Protein AF-A0A7S4J595-F1 (afdb_monomer)

Secondary structure (DSSP, 8-state):
-------------------------------TTS---TT--SEEEEE-TTTHHHHHTS-HHHHTT--SS--S-EEEEESS---TTPPP-B---HHHHHHHHHHHHH--GGGS----

Mean predicted aligned error: 16.61 Å

pLDDT: mean 72.04, std 19.79, range [37.66, 96.31]

Organism: NCBI:txid265563

InterPro domains:
  IPR046341 SET domain superfamily [G3DSA:2.170.270.10] (25-97)
  IPR046341 SET domain superfamily [SSF82199] (71-99)

Structure (mmCIF, N/CA/C/O backbone):
data_AF-A0A7S4J595-F1
#
_entry.id   AF-A0A7S4J595-F1
#
loop_
_atom_site.group_PDB
_atom_site.id
_atom_site.type_symbol
_atom_site.label_atom_id
_atom_site.label_alt_id
_atom_site.label_comp_id
_atom_site.label_asym_id
_atom_site.label_entity_id
_atom_site.label_seq_id
_atom_site.pdbx_PDB_ins_code
_atom_site.Cartn_x
_atom_site.Cartn_y
_atom_site.Cartn_z
_atom_site.occupancy
_atom_site.B_iso_or_equiv
_atom_site.auth_seq_id
_atom_site.auth_comp_id
_atom_site.auth_asym_id
_atom_site.auth_atom_id
_atom_site.pdbx_PDB_model_num
ATOM 1 N N . GLU A 1 1 ? 3.510 -17.343 -56.336 1.00 44.41 1 GLU A N 1
ATOM 2 C CA . GLU A 1 1 ? 2.084 -17.685 -56.516 1.00 44.41 1 GLU A CA 1
ATOM 3 C C . GLU A 1 1 ? 1.743 -18.874 -55.621 1.00 44.41 1 GLU A C 1
ATOM 5 O O . GLU A 1 1 ? 2.589 -19.755 -55.514 1.00 44.41 1 GLU A O 1
ATOM 10 N N . ARG A 1 2 ? 0.531 -18.861 -55.033 1.00 41.22 2 ARG A N 1
ATOM 11 C CA . ARG A 1 2 ? -0.135 -19.837 -54.128 1.00 41.22 2 ARG A CA 1
ATOM 12 C C . ARG A 1 2 ? 0.242 -19.740 -52.638 1.00 41.22 2 ARG A C 1
ATOM 14 O O . ARG A 1 2 ? 1.331 -20.155 -52.276 1.00 41.22 2 ARG A O 1
ATOM 21 N N . THR A 1 3 ? -0.477 -19.035 -51.752 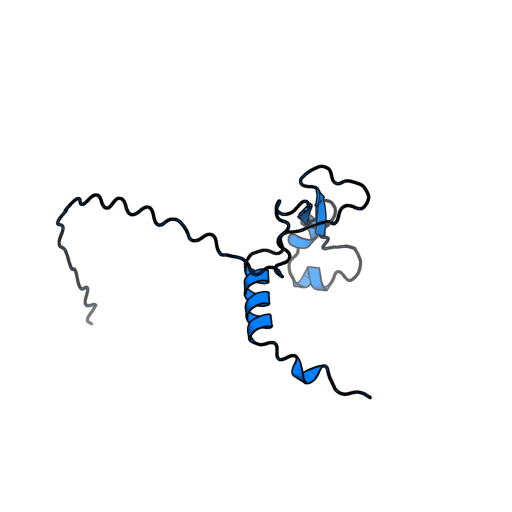1.00 40.03 3 THR A N 1
ATOM 22 C CA . THR A 1 3 ? -1.894 -19.061 -51.276 1.00 40.03 3 THR A CA 1
ATOM 23 C C . THR A 1 3 ? -2.299 -20.319 -50.496 1.00 40.03 3 THR A C 1
ATOM 25 O O . THR A 1 3 ? -2.519 -21.368 -51.090 1.00 40.03 3 THR A O 1
ATOM 28 N N . GLU A 1 4 ? -2.366 -20.132 -49.171 1.00 45.25 4 GLU A N 1
ATOM 29 C CA . GLU A 1 4 ? -3.385 -20.530 -48.177 1.00 45.25 4 GLU A CA 1
ATOM 30 C C . GLU A 1 4 ? -4.124 -21.872 -48.317 1.00 45.25 4 GLU A C 1
ATOM 32 O O . GLU A 1 4 ? -4.722 -22.197 -49.338 1.00 45.25 4 GLU A O 1
ATOM 37 N N . THR A 1 5 ? -4.183 -22.613 -47.207 1.00 44.38 5 THR A N 1
ATOM 38 C CA . THR A 1 5 ? -5.189 -23.654 -46.970 1.00 44.38 5 THR A CA 1
ATOM 39 C C . THR A 1 5 ? -5.944 -23.292 -45.700 1.00 44.38 5 THR A C 1
ATOM 41 O O . THR A 1 5 ? -5.405 -23.356 -44.599 1.00 44.38 5 THR A O 1
ATOM 44 N N . ILE A 1 6 ? -7.185 -22.861 -45.899 1.00 41.03 6 ILE A N 1
ATOM 45 C CA . ILE A 1 6 ? -8.198 -22.629 -44.875 1.00 41.03 6 ILE A CA 1
ATOM 46 C C . ILE A 1 6 ? -8.925 -23.963 -44.698 1.00 41.03 6 ILE A C 1
ATOM 48 O O . ILE A 1 6 ? -9.405 -24.530 -45.679 1.00 41.03 6 ILE A O 1
ATOM 52 N N . VAL A 1 7 ? -8.998 -24.471 -43.469 1.00 41.69 7 VAL A N 1
ATOM 53 C CA . VAL A 1 7 ? -9.874 -25.596 -43.126 1.00 41.69 7 VAL A CA 1
ATOM 54 C C . VAL A 1 7 ? -11.106 -25.015 -42.451 1.00 41.69 7 VAL A C 1
ATOM 56 O O . VAL A 1 7 ? -11.043 -24.523 -41.328 1.00 41.69 7 VAL A O 1
ATOM 59 N N . SER A 1 8 ? -12.217 -25.044 -43.178 1.00 37.66 8 SER A N 1
ATOM 60 C CA . SER A 1 8 ? -13.558 -24.830 -42.648 1.00 37.66 8 SER A CA 1
ATOM 61 C C . SER A 1 8 ? -14.076 -26.157 -42.101 1.00 37.66 8 SER A C 1
ATOM 63 O O . SER A 1 8 ? -14.099 -27.149 -42.827 1.00 37.66 8 SER A O 1
ATOM 65 N N . LEU A 1 9 ? -14.514 -26.170 -40.845 1.00 43.84 9 LEU A N 1
ATOM 66 C CA . LEU A 1 9 ? -15.351 -27.230 -40.293 1.00 43.84 9 LEU A CA 1
ATOM 67 C C . LEU A 1 9 ? -16.592 -26.571 -39.699 1.00 43.84 9 LEU A C 1
ATOM 69 O O . LEU A 1 9 ? -16.522 -25.878 -38.690 1.00 43.84 9 LEU A O 1
ATOM 73 N N . SER A 1 10 ? -17.703 -26.755 -40.404 1.00 43.62 10 SER A N 1
ATOM 74 C CA . SER A 1 10 ? -19.068 -26.547 -39.937 1.00 43.62 10 SER A CA 1
ATOM 75 C C . SER A 1 10 ? -19.616 -27.872 -39.413 1.00 43.62 10 SER A C 1
ATOM 77 O O . SER A 1 10 ? -19.483 -28.883 -40.107 1.00 43.62 10 SER A O 1
ATOM 79 N N . SER A 1 11 ? -20.282 -27.858 -38.265 1.00 42.75 11 SER A N 1
ATOM 80 C CA . SER A 1 11 ? -21.578 -28.522 -38.055 1.00 42.75 11 SER A CA 1
ATOM 81 C C . SER A 1 11 ? -22.125 -28.075 -36.708 1.00 42.75 11 SER A C 1
ATOM 83 O O . SER A 1 11 ? -21.530 -28.352 -35.669 1.00 42.75 11 SER A O 1
ATOM 85 N N . ASP A 1 12 ? -23.214 -27.323 -36.792 1.00 47.78 12 ASP A N 1
ATOM 86 C CA . ASP A 1 12 ? -24.299 -27.258 -35.824 1.00 47.78 12 ASP A CA 1
ATOM 87 C C . ASP A 1 12 ? -24.749 -28.669 -35.408 1.00 47.78 12 ASP A C 1
ATOM 89 O O . ASP A 1 12 ? -24.823 -29.544 -36.268 1.00 47.78 12 ASP A O 1
ATOM 93 N N . ASP A 1 13 ? -25.044 -28.866 -34.123 1.00 51.66 13 ASP A N 1
ATOM 94 C CA . ASP A 1 13 ? -26.265 -29.531 -33.644 1.00 51.66 13 ASP A CA 1
ATOM 95 C C . ASP A 1 13 ? -26.349 -29.367 -32.112 1.00 51.66 13 ASP A C 1
ATOM 97 O O . ASP A 1 13 ? -25.401 -29.663 -31.378 1.00 51.66 13 ASP A O 1
ATOM 101 N N . ASP A 1 14 ? -27.477 -28.799 -31.685 1.00 49.28 14 ASP A N 1
ATOM 102 C CA . ASP A 1 14 ? -27.958 -28.624 -30.316 1.00 49.28 14 ASP A CA 1
ATOM 103 C C . ASP A 1 14 ? -28.208 -29.975 -29.623 1.00 49.28 14 ASP A C 1
ATOM 105 O O . ASP A 1 14 ? -28.746 -30.882 -30.249 1.00 49.28 14 ASP A O 1
ATOM 109 N N . ASP A 1 15 ? -27.917 -30.068 -28.323 1.00 52.41 15 ASP A N 1
ATOM 110 C CA . ASP A 1 15 ? -28.711 -30.868 -27.380 1.00 52.41 15 ASP A CA 1
ATOM 111 C C . ASP A 1 15 ? -28.501 -30.327 -25.952 1.00 52.41 15 ASP A C 1
ATOM 113 O O . ASP A 1 15 ? -27.384 -30.283 -25.426 1.00 52.41 15 ASP A O 1
ATOM 117 N N . ASP A 1 16 ? -29.610 -29.862 -25.375 1.00 50.19 16 ASP A N 1
ATOM 118 C CA . ASP A 1 16 ? -29.799 -29.529 -23.967 1.00 50.19 16 ASP A CA 1
ATOM 119 C C . ASP A 1 16 ? -29.647 -30.795 -23.107 1.00 50.19 16 ASP A C 1
ATOM 121 O O . ASP A 1 16 ? -30.410 -31.744 -23.274 1.00 50.19 16 ASP A O 1
ATOM 125 N N . ASP A 1 17 ? -28.737 -30.776 -22.135 1.00 54.84 17 ASP A N 1
ATOM 126 C CA . ASP A 1 17 ? -28.818 -31.633 -20.951 1.00 54.84 17 ASP A CA 1
ATOM 127 C C . ASP A 1 17 ? -28.451 -30.793 -19.719 1.00 54.84 17 ASP A C 1
ATOM 129 O O . ASP A 1 17 ? -27.299 -30.398 -19.509 1.00 54.84 17 ASP A O 1
ATOM 133 N N . ASP A 1 18 ? -29.483 -30.495 -18.927 1.00 52.25 18 ASP A N 1
ATOM 134 C CA . ASP A 1 18 ? -29.401 -30.063 -17.537 1.00 52.25 18 ASP A CA 1
ATOM 135 C C . ASP A 1 18 ? -28.585 -31.097 -16.732 1.00 52.25 18 ASP A C 1
ATOM 137 O O . ASP A 1 18 ? -29.088 -32.173 -16.400 1.00 52.25 18 ASP A O 1
ATOM 141 N N . ASP A 1 19 ? -27.334 -30.776 -16.394 1.00 52.06 19 ASP A N 1
ATOM 142 C CA . ASP A 1 19 ? -26.596 -31.460 -15.327 1.00 52.06 19 ASP A CA 1
ATOM 143 C C . ASP A 1 19 ? -26.306 -30.462 -14.204 1.00 52.06 19 ASP A C 1
ATOM 145 O O . ASP A 1 19 ? -25.383 -29.643 -14.251 1.00 52.06 19 ASP A O 1
ATOM 149 N N . ASP A 1 20 ? -27.168 -30.539 -13.192 1.00 49.81 20 ASP A N 1
ATOM 150 C CA . ASP A 1 20 ? -27.114 -29.849 -11.909 1.00 49.81 20 ASP A CA 1
ATOM 151 C C . ASP A 1 20 ? -25.941 -30.367 -11.054 1.00 49.81 20 ASP A C 1
ATOM 153 O O . ASP A 1 20 ? -26.110 -30.887 -9.949 1.00 49.81 20 ASP A O 1
ATOM 157 N N . GLY A 1 21 ? -24.720 -30.230 -11.559 1.00 40.06 21 GLY A N 1
ATOM 158 C CA . GLY A 1 21 ? -23.490 -30.447 -10.816 1.00 40.06 21 GLY A CA 1
ATOM 159 C C . GLY A 1 21 ? -23.073 -29.157 -10.128 1.00 40.06 21 GLY A C 1
ATOM 160 O O . GLY A 1 21 ? -22.159 -28.473 -10.586 1.00 40.06 21 GLY A O 1
ATOM 161 N N . ALA A 1 22 ? -23.739 -28.800 -9.028 1.00 45.47 22 ALA A N 1
ATOM 162 C CA . ALA A 1 22 ? -23.159 -27.873 -8.067 1.00 45.47 22 ALA A CA 1
ATOM 163 C C . ALA A 1 22 ? -21.870 -28.517 -7.536 1.00 45.47 22 ALA A C 1
ATOM 165 O O . ALA A 1 22 ? -21.892 -29.265 -6.561 1.00 45.47 22 ALA A O 1
ATOM 166 N N . GLU A 1 23 ? -20.756 -28.264 -8.224 1.00 45.78 23 GLU A N 1
ATOM 167 C CA . GLU A 1 23 ? -19.415 -28.418 -7.685 1.00 45.78 23 GLU A CA 1
ATOM 168 C C . GLU A 1 23 ? -19.401 -27.543 -6.429 1.00 45.78 23 GLU A C 1
ATOM 170 O O . GLU A 1 23 ? -19.242 -26.320 -6.504 1.00 45.78 23 GLU A O 1
ATOM 175 N N . GLU A 1 24 ? -19.692 -28.158 -5.277 1.00 49.50 24 GLU A N 1
ATOM 176 C CA . GLU A 1 24 ? -19.361 -27.620 -3.969 1.00 49.50 24 GLU A CA 1
ATOM 177 C C . GLU A 1 24 ? -17.887 -27.266 -4.061 1.00 49.50 24 GLU A C 1
ATOM 179 O O . GLU A 1 24 ? -17.016 -28.135 -4.016 1.00 49.50 24 GLU A O 1
ATOM 184 N N . GLY A 1 25 ? -17.629 -25.982 -4.318 1.00 39.94 25 GLY A N 1
ATOM 185 C CA . GLY A 1 25 ? -16.293 -25.447 -4.386 1.00 39.94 25 GLY A CA 1
ATOM 186 C C . GLY A 1 25 ? -15.623 -25.860 -3.097 1.00 39.94 25 GLY A C 1
ATOM 187 O O . GLY A 1 25 ? -16.019 -25.405 -2.027 1.00 39.94 25 GLY A O 1
ATOM 188 N N . ILE A 1 26 ? -14.662 -26.773 -3.216 1.00 44.34 26 ILE A N 1
ATOM 189 C CA . ILE A 1 26 ? -13.733 -27.107 -2.154 1.00 44.34 26 ILE A CA 1
ATOM 190 C C . ILE A 1 26 ? -13.126 -25.765 -1.779 1.00 44.34 26 ILE A C 1
ATOM 192 O O . ILE A 1 26 ? -12.294 -25.229 -2.516 1.00 44.34 26 ILE A O 1
ATOM 196 N N . GLU A 1 27 ? -13.628 -25.167 -0.69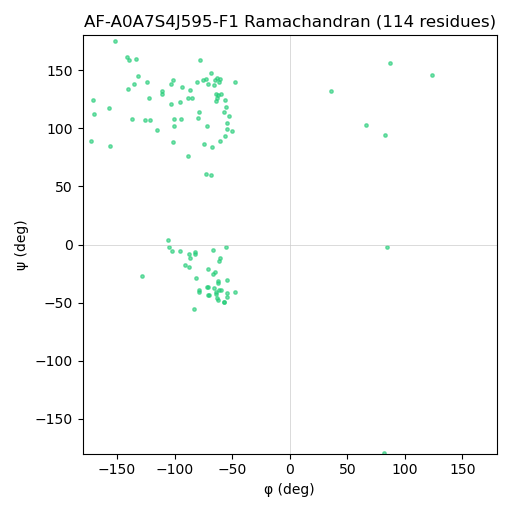6 1.00 52.88 27 GLU A N 1
ATOM 197 C CA . GLU A 1 27 ? -12.997 -23.999 -0.117 1.00 52.88 27 GLU A CA 1
ATOM 198 C C . GLU A 1 27 ? -11.563 -24.443 0.145 1.00 52.88 27 GLU A C 1
ATOM 200 O O . GLU A 1 27 ? -11.373 -25.456 0.824 1.00 52.88 27 GLU A O 1
ATOM 205 N N . PRO A 1 28 ? -10.556 -23.805 -0.476 1.00 48.59 28 PRO A N 1
ATOM 206 C CA . PRO A 1 28 ? -9.191 -24.247 -0.291 1.00 48.59 28 PRO A CA 1
ATOM 207 C C . PRO A 1 28 ? -8.919 -24.209 1.206 1.00 48.59 28 PRO A C 1
ATOM 209 O O . PRO A 1 28 ? -8.970 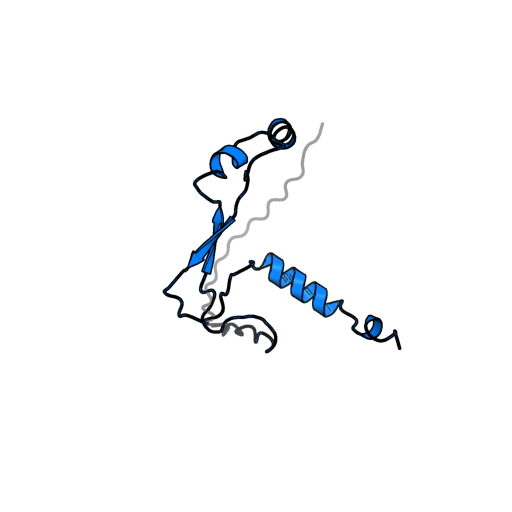-23.148 1.829 1.00 48.59 28 PRO A O 1
ATOM 212 N N . GLU A 1 29 ? -8.702 -25.388 1.787 1.00 54.66 29 GLU A N 1
ATOM 213 C CA . GLU A 1 29 ? -8.327 -25.543 3.181 1.00 54.66 29 GLU A CA 1
ATOM 214 C C . GLU A 1 29 ? -6.926 -24.954 3.311 1.00 54.66 29 GLU A C 1
ATOM 216 O O . GLU A 1 29 ? -5.910 -25.632 3.146 1.00 54.66 29 GLU A O 1
ATOM 221 N N . TYR A 1 30 ? -6.866 -23.637 3.490 1.00 51.84 30 TYR A N 1
ATOM 222 C CA . TYR A 1 30 ? -5.607 -22.941 3.634 1.00 51.84 30 TYR A CA 1
ATOM 223 C C . TYR A 1 30 ? -4.894 -23.522 4.864 1.00 51.84 30 TYR A C 1
ATOM 225 O O . TYR A 1 30 ? -5.501 -23.648 5.934 1.00 51.84 30 TYR A O 1
ATOM 233 N N . PRO A 1 31 ? -3.618 -23.923 4.741 1.00 48.75 31 PRO A N 1
ATOM 234 C CA . PRO A 1 31 ? -2.888 -24.498 5.860 1.00 48.75 31 PRO A CA 1
ATOM 235 C C . PRO A 1 31 ? -2.813 -23.481 7.003 1.00 48.75 31 PRO A C 1
ATOM 237 O O . PRO A 1 31 ? -2.596 -22.299 6.767 1.00 48.75 31 PRO A O 1
ATOM 240 N N . ALA A 1 32 ? -2.911 -23.943 8.254 1.00 45.09 32 ALA A N 1
ATOM 241 C CA . ALA A 1 32 ? -3.017 -23.123 9.475 1.00 45.09 32 ALA A CA 1
ATOM 242 C C . ALA A 1 32 ? -1.899 -22.073 9.718 1.00 45.09 32 ALA A C 1
ATOM 244 O O . ALA A 1 32 ? -1.942 -21.351 10.710 1.00 45.09 32 ALA A O 1
ATOM 245 N N . TRP A 1 33 ? -0.890 -22.004 8.845 1.00 46.72 33 TRP A N 1
ATOM 246 C CA . TRP A 1 33 ? 0.220 -21.049 8.873 1.00 46.72 33 TRP A CA 1
ATOM 247 C C . TRP A 1 33 ? 0.129 -19.937 7.825 1.00 46.72 33 TRP A C 1
ATOM 249 O O . TRP A 1 33 ? 0.998 -19.065 7.794 1.00 46.72 33 TRP A O 1
ATOM 259 N N . THR A 1 34 ? -0.888 -19.935 6.962 1.00 50.12 34 THR A N 1
ATOM 260 C CA . THR A 1 34 ? -1.143 -18.769 6.119 1.00 50.12 34 THR A CA 1
ATOM 261 C C . THR A 1 34 ? -1.480 -17.573 7.002 1.00 50.12 34 THR A C 1
ATOM 263 O O . THR A 1 34 ? -2.387 -17.693 7.830 1.00 50.12 34 THR A O 1
ATOM 266 N N . PRO A 1 35 ? -0.826 -16.411 6.826 1.00 52.53 35 PRO A N 1
ATOM 267 C CA . PRO A 1 35 ? -1.247 -15.162 7.444 1.00 52.53 35 PRO A CA 1
ATOM 268 C C . PRO A 1 35 ? -2.522 -14.658 6.748 1.00 52.53 35 PRO A C 1
ATOM 270 O O . PRO A 1 35 ? -2.554 -13.591 6.144 1.00 52.53 35 PRO A O 1
ATOM 273 N N . HIS A 1 36 ? -3.583 -15.457 6.794 1.00 56.12 36 HIS A N 1
ATOM 274 C CA . HIS A 1 36 ? -4.923 -15.048 6.432 1.00 56.12 36 HIS A CA 1
ATOM 275 C C . HIS A 1 36 ? -5.605 -14.624 7.722 1.00 56.12 36 HIS A C 1
ATOM 277 O O . HIS A 1 36 ? -5.924 -15.440 8.586 1.00 56.12 36 HIS A O 1
ATOM 283 N N . CYS A 1 37 ? -5.795 -13.314 7.866 1.00 54.69 37 CYS A N 1
ATOM 284 C CA . CYS A 1 37 ? -6.724 -12.797 8.852 1.00 54.69 37 CYS A CA 1
ATOM 285 C C . CYS A 1 37 ? -8.094 -13.435 8.552 1.00 54.69 37 CYS A C 1
ATOM 287 O O . CYS A 1 37 ? -8.573 -13.291 7.423 1.00 54.69 37 CYS A O 1
ATOM 289 N N . PRO A 1 38 ? -8.744 -14.125 9.506 1.00 57.00 38 PRO A N 1
ATOM 290 C CA . PRO A 1 38 ? -10.015 -14.812 9.254 1.00 57.00 38 PRO A CA 1
ATOM 291 C C . PRO A 1 38 ? -11.145 -13.858 8.828 1.00 57.00 38 PRO A C 1
ATOM 293 O O . PRO A 1 38 ? -12.167 -14.304 8.319 1.00 57.00 38 PRO A O 1
ATOM 296 N N . ALA A 1 39 ? -10.957 -12.546 9.011 1.00 67.69 39 ALA A N 1
ATOM 297 C CA . ALA A 1 39 ? -11.889 -11.492 8.618 1.00 67.69 39 ALA A CA 1
ATOM 298 C C . ALA A 1 39 ? -11.450 -10.688 7.371 1.00 67.69 39 ALA A C 1
ATOM 300 O O . ALA A 1 39 ? -12.131 -9.731 7.001 1.00 67.69 39 ALA A O 1
ATOM 301 N N . GLY A 1 40 ? -10.334 -11.048 6.725 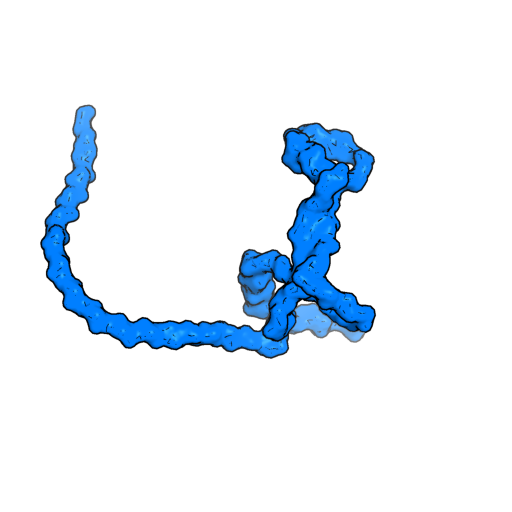1.00 78.12 40 GLY A N 1
ATOM 302 C CA . GLY A 1 40 ? -9.754 -10.291 5.609 1.00 78.12 40 GLY A CA 1
ATOM 303 C C . GLY A 1 40 ? -8.889 -9.091 6.040 1.00 78.12 40 GLY A C 1
ATOM 304 O O . GLY A 1 40 ? -8.678 -8.868 7.235 1.00 78.12 40 GLY A O 1
ATOM 305 N N . PRO A 1 41 ? -8.333 -8.327 5.080 1.00 91.06 41 PRO A N 1
ATOM 306 C CA . PRO A 1 41 ? -7.473 -7.183 5.378 1.00 91.06 41 PRO A CA 1
ATOM 307 C C . PRO A 1 41 ? -8.249 -6.075 6.105 1.00 91.06 41 PRO A C 1
ATOM 309 O O . PRO A 1 41 ? -9.396 -5.782 5.766 1.00 91.06 41 PRO A O 1
ATOM 312 N N . ASN A 1 42 ? -7.614 -5.414 7.076 1.00 93.31 42 ASN A N 1
ATOM 313 C CA . ASN A 1 42 ? -8.171 -4.229 7.746 1.00 93.31 42 ASN A CA 1
ATOM 314 C C . ASN A 1 42 ? -7.549 -2.916 7.236 1.00 93.31 42 ASN A C 1
ATOM 316 O O . ASN A 1 42 ? -8.050 -1.836 7.557 1.00 93.31 42 ASN A O 1
ATOM 320 N N . ALA A 1 43 ? -6.531 -2.997 6.375 1.00 94.62 43 ALA A N 1
ATOM 321 C CA . ALA A 1 43 ? -5.942 -1.866 5.676 1.00 94.62 43 ALA A CA 1
ATOM 322 C C . ALA A 1 43 ? -5.604 -2.201 4.215 1.00 94.62 43 ALA A C 1
ATOM 324 O O . ALA A 1 43 ? -5.423 -3.356 3.832 1.00 94.62 43 ALA A O 1
ATOM 325 N N . ALA A 1 44 ? -5.488 -1.163 3.392 1.00 93.62 44 ALA A N 1
ATOM 326 C CA . ALA A 1 44 ? -5.081 -1.265 1.996 1.00 93.62 44 ALA A CA 1
ATOM 327 C C . ALA A 1 44 ? -4.022 -0.214 1.648 1.00 93.62 44 ALA A C 1
ATOM 329 O O . ALA A 1 44 ? -3.874 0.800 2.334 1.00 93.62 44 ALA A O 1
ATOM 330 N N . LEU A 1 45 ? -3.282 -0.463 0.564 1.00 92.50 45 LEU A N 1
ATOM 331 C CA . LEU A 1 45 ? -2.261 0.445 0.048 1.00 92.50 45 LEU A CA 1
ATOM 332 C C . LEU A 1 45 ? -2.783 1.231 -1.152 1.00 92.50 45 LEU A C 1
ATOM 334 O O . LEU A 1 45 ? -3.463 0.698 -2.026 1.00 92.50 45 LEU A O 1
ATOM 338 N N . ARG A 1 46 ? -2.396 2.501 -1.232 1.00 91.44 46 ARG A N 1
ATOM 339 C CA . ARG A 1 46 ? -2.602 3.344 -2.414 1.00 91.44 46 ARG A CA 1
ATOM 340 C C . ARG A 1 46 ? -1.401 4.243 -2.653 1.00 91.44 46 ARG A C 1
ATOM 342 O O . ARG A 1 46 ? -0.623 4.518 -1.744 1.00 91.44 46 ARG A O 1
ATOM 349 N N . TRP A 1 47 ? -1.281 4.766 -3.865 1.00 90.75 47 TRP A N 1
ATOM 350 C CA . TRP A 1 47 ? -0.342 5.849 -4.137 1.00 90.75 47 TRP A CA 1
ATOM 351 C C . TRP A 1 47 ? -0.748 7.123 -3.395 1.00 90.75 47 TRP A C 1
ATOM 353 O O . TRP A 1 47 ? -1.921 7.498 -3.398 1.00 90.75 47 TRP A O 1
ATOM 363 N N . SER A 1 48 ? 0.227 7.812 -2.802 1.00 88.00 48 SER A N 1
ATOM 364 C CA . SER A 1 48 ? -0.017 9.109 -2.168 1.00 88.00 48 SER A CA 1
ATOM 365 C C . SER A 1 48 ? -0.449 10.145 -3.202 1.00 88.00 48 SER A C 1
ATOM 367 O O . SER A 1 48 ? 0.249 10.346 -4.201 1.00 88.00 48 SER A O 1
ATOM 369 N N . SER A 1 49 ? -1.554 10.847 -2.946 1.00 78.62 49 SER A N 1
ATOM 370 C CA . SER A 1 49 ? -2.086 11.871 -3.854 1.00 78.62 49 SER A CA 1
ATOM 371 C C . SER A 1 49 ? -1.240 13.144 -3.906 1.00 78.62 49 SER A C 1
ATOM 373 O O . SER A 1 49 ? -1.345 13.907 -4.862 1.00 78.62 49 SER A O 1
ATOM 375 N N . THR A 1 50 ? -0.426 13.393 -2.879 1.00 76.44 50 THR A N 1
ATOM 376 C CA . THR A 1 50 ? 0.248 14.685 -2.685 1.00 76.44 50 THR A CA 1
ATOM 377 C C . THR A 1 50 ? 1.477 14.841 -3.572 1.00 76.44 50 THR A C 1
ATOM 379 O O . THR A 1 50 ? 1.702 15.919 -4.114 1.00 76.44 50 THR A O 1
ATOM 382 N N . THR A 1 51 ? 2.251 13.768 -3.758 1.00 72.94 51 THR A N 1
ATOM 383 C CA . THR A 1 51 ? 3.528 13.847 -4.490 1.00 72.94 51 THR A CA 1
ATOM 384 C C . THR A 1 51 ? 3.645 12.804 -5.598 1.00 72.94 51 THR A C 1
ATOM 386 O O . THR A 1 51 ? 4.288 13.062 -6.610 1.00 72.94 51 THR A O 1
ATOM 389 N N . THR A 1 52 ? 2.970 11.656 -5.489 1.00 82.69 52 THR A N 1
ATOM 390 C CA . THR A 1 52 ? 3.197 10.525 -6.406 1.00 82.69 52 THR A CA 1
ATOM 391 C C . THR A 1 52 ? 2.676 10.776 -7.821 1.00 82.69 52 THR A C 1
ATOM 393 O O . THR A 1 52 ? 3.319 10.372 -8.787 1.00 82.69 52 THR A O 1
ATOM 396 N N . SER A 1 53 ? 1.545 11.469 -7.980 1.00 83.38 53 SER A N 1
ATOM 397 C CA . SER A 1 53 ? 0.906 11.673 -9.293 1.00 83.38 53 SER A CA 1
ATOM 398 C C . SER A 1 53 ? 1.806 12.403 -10.295 1.00 83.38 53 SER A C 1
ATOM 400 O O . SER A 1 53 ? 1.861 12.044 -11.473 1.00 83.38 53 SER A O 1
ATOM 402 N N . GLU A 1 54 ? 2.558 13.400 -9.822 1.00 84.12 54 GLU A N 1
ATOM 403 C CA . GLU A 1 54 ? 3.539 14.107 -10.647 1.00 84.12 54 GLU A CA 1
ATOM 404 C C . GLU A 1 54 ? 4.659 13.157 -11.088 1.00 84.12 54 GLU A C 1
ATOM 406 O O . GLU A 1 54 ? 5.048 13.146 -12.252 1.00 84.12 54 GLU A O 1
ATOM 411 N N . TRP A 1 55 ? 5.141 12.313 -10.174 1.00 87.00 55 TRP A N 1
ATOM 412 C CA . TRP A 1 55 ? 6.257 11.403 -10.422 1.00 87.00 55 TRP A CA 1
ATOM 413 C C . TRP A 1 55 ? 5.896 10.241 -11.348 1.00 87.00 55 TRP A C 1
ATOM 415 O O . TRP A 1 55 ? 6.714 9.881 -12.192 1.00 87.00 55 TRP A O 1
ATOM 425 N N . LEU A 1 56 ? 4.676 9.705 -11.253 1.00 87.75 56 LEU A N 1
ATOM 426 C CA . LEU A 1 56 ? 4.171 8.663 -12.160 1.00 87.75 56 LEU A CA 1
ATOM 427 C C . LEU A 1 56 ? 4.034 9.155 -13.606 1.00 87.75 56 LEU A C 1
ATOM 429 O O . LEU A 1 56 ? 4.074 8.352 -14.534 1.00 87.75 56 LEU A O 1
ATOM 433 N N . SER A 1 57 ? 3.903 10.468 -13.801 1.00 88.81 57 SER A N 1
ATOM 434 C CA . SER A 1 57 ? 3.760 11.082 -15.124 1.00 88.81 57 SER A CA 1
ATOM 435 C C . SER A 1 57 ? 5.105 11.398 -15.795 1.00 88.81 57 SER A C 1
ATOM 437 O O . SER A 1 57 ? 5.135 11.797 -16.960 1.00 88.81 57 SER A O 1
ATOM 439 N N . LEU A 1 58 ? 6.231 11.256 -15.084 1.00 88.69 58 LEU A N 1
ATOM 440 C CA . LEU A 1 58 ? 7.548 11.596 -15.620 1.00 88.69 58 LEU A CA 1
ATOM 441 C C . LEU A 1 58 ? 8.113 10.481 -16.508 1.00 88.69 58 LEU A C 1
ATOM 443 O O . LEU A 1 58 ? 8.075 9.305 -16.143 1.00 88.69 58 LEU A O 1
ATOM 447 N N . PRO A 1 59 ? 8.760 10.827 -17.634 1.00 90.69 59 PRO A N 1
ATOM 448 C CA . PRO A 1 59 ? 9.507 9.849 -18.407 1.00 90.69 59 PRO A CA 1
ATOM 449 C C . PRO A 1 59 ? 10.754 9.392 -17.631 1.00 90.69 59 PRO A C 1
ATOM 451 O O . PRO A 1 59 ? 11.402 10.181 -16.936 1.00 90.69 59 PRO A O 1
ATOM 454 N N . LEU A 1 60 ? 11.152 8.128 -17.812 1.00 88.06 60 LEU A N 1
ATOM 455 C CA . LEU A 1 60 ? 12.275 7.498 -17.093 1.00 88.06 60 LEU A CA 1
ATOM 456 C C . LEU A 1 60 ? 13.579 8.325 -17.049 1.00 88.06 60 LEU A C 1
ATOM 458 O O . LEU A 1 60 ? 14.212 8.369 -15.989 1.00 88.06 60 LEU A O 1
ATOM 462 N N . PRO A 1 61 ? 14.017 9.008 -18.131 1.00 91.12 61 PRO A N 1
ATOM 463 C CA . PRO A 1 61 ? 15.225 9.828 -18.074 1.00 91.12 61 PRO A CA 1
ATOM 464 C C . PRO A 1 61 ? 15.129 10.990 -17.082 1.00 91.12 61 PRO A C 1
ATOM 466 O O . PRO A 1 61 ? 16.142 11.355 -16.491 1.00 91.12 61 PRO A O 1
ATOM 469 N N . GLU A 1 62 ? 13.939 11.565 -16.904 1.00 87.31 62 GLU A N 1
ATOM 470 C CA . GLU A 1 62 ? 13.694 12.673 -15.979 1.00 87.31 62 GLU A CA 1
ATOM 471 C C . GLU A 1 62 ? 13.573 12.172 -14.539 1.00 87.31 62 GLU A C 1
ATOM 473 O O . GLU A 1 62 ? 14.196 12.736 -13.639 1.00 87.31 62 GLU A O 1
ATOM 478 N N . LEU A 1 63 ? 12.895 11.035 -14.340 1.00 85.88 63 LEU A N 1
ATOM 479 C CA . LEU A 1 63 ? 12.826 10.351 -13.048 1.00 85.88 63 LEU A CA 1
ATOM 480 C C . LEU A 1 63 ? 14.233 10.070 -12.491 1.00 85.88 63 LEU A C 1
ATOM 482 O O . LEU A 1 63 ? 14.528 10.368 -11.339 1.00 85.88 63 LEU A O 1
ATOM 486 N N . ARG A 1 64 ? 15.145 9.575 -13.342 1.00 84.19 64 ARG A N 1
ATOM 487 C CA . ARG A 1 64 ? 16.538 9.273 -12.969 1.00 84.19 64 ARG A CA 1
ATOM 488 C C . ARG A 1 64 ? 17.361 10.518 -12.615 1.00 84.19 64 ARG A C 1
ATOM 490 O O . ARG A 1 64 ? 18.368 10.410 -11.913 1.00 84.19 64 ARG A O 1
ATOM 497 N N . ARG A 1 65 ? 16.992 11.690 -13.142 1.00 87.44 65 ARG A N 1
ATOM 498 C CA . ARG A 1 65 ? 17.682 12.964 -12.877 1.00 87.44 65 ARG A CA 1
ATOM 499 C C . ARG A 1 65 ? 17.253 13.591 -11.553 1.00 87.44 65 ARG A C 1
ATOM 501 O O . ARG A 1 65 ? 18.073 14.265 -10.928 1.00 87.44 65 ARG A O 1
ATOM 508 N N . ARG A 1 66 ? 16.024 13.346 -11.092 1.00 81.56 66 ARG A N 1
ATOM 509 C CA . ARG A 1 66 ? 15.556 13.803 -9.778 1.00 81.56 66 ARG A CA 1
ATOM 510 C C . ARG A 1 66 ? 16.220 12.990 -8.664 1.00 81.56 66 ARG A C 1
ATOM 512 O O . ARG A 1 66 ? 15.848 11.857 -8.393 1.00 81.56 66 ARG A O 1
ATOM 519 N N . ARG A 1 67 ? 17.226 13.585 -8.015 1.00 66.69 67 ARG A N 1
ATOM 520 C CA . ARG A 1 67 ? 17.972 12.973 -6.895 1.00 66.69 67 ARG A CA 1
ATOM 521 C C . ARG A 1 67 ? 17.458 13.354 -5.504 1.00 66.69 67 ARG A C 1
ATOM 523 O O . ARG A 1 67 ? 17.966 12.831 -4.519 1.00 66.69 67 ARG A O 1
ATOM 530 N N . SER A 1 68 ? 16.489 14.262 -5.408 1.00 67.25 68 SER A N 1
ATOM 531 C CA . SER A 1 68 ? 15.997 14.800 -4.136 1.00 67.25 68 SER A CA 1
ATOM 532 C C . SER A 1 68 ? 14.477 14.972 -4.142 1.00 67.25 68 SER A C 1
ATOM 534 O O . SER A 1 68 ? 13.928 15.522 -5.096 1.00 67.25 68 SER A O 1
ATOM 536 N N . GLY A 1 69 ? 13.826 14.528 -3.060 1.00 65.12 69 GLY A N 1
ATOM 537 C CA . GLY A 1 69 ? 12.376 14.593 -2.829 1.00 65.12 69 GLY A CA 1
ATOM 538 C C . GLY A 1 69 ? 11.750 13.219 -2.543 1.00 65.12 69 GLY A C 1
ATOM 539 O O . GLY A 1 69 ? 12.186 12.212 -3.096 1.00 65.12 69 GLY A O 1
ATOM 540 N N . GLN A 1 70 ? 10.726 13.172 -1.680 1.00 68.75 70 GLN A N 1
ATOM 541 C CA . GLN A 1 70 ? 9.861 11.995 -1.511 1.00 68.75 70 GLN A CA 1
ATOM 542 C C . GLN A 1 70 ? 8.921 11.904 -2.715 1.00 68.75 70 GLN A C 1
ATOM 544 O O . GLN A 1 70 ? 7.843 12.486 -2.711 1.00 68.75 70 GLN A O 1
ATOM 549 N N . GLY A 1 71 ? 9.389 11.266 -3.783 1.00 78.12 71 GLY A N 1
ATOM 550 C CA . GLY A 1 71 ? 8.698 11.283 -5.064 1.00 78.12 71 GLY A CA 1
ATOM 551 C C . GLY A 1 71 ? 7.584 10.264 -5.214 1.00 78.12 71 GLY A C 1
ATOM 552 O O . GLY A 1 71 ? 6.444 10.608 -5.500 1.00 78.12 71 GLY A O 1
ATOM 553 N N . LEU A 1 72 ? 7.931 9.000 -5.000 1.00 85.94 72 LEU A N 1
ATOM 554 C CA . LEU A 1 72 ? 6.987 7.895 -4.990 1.00 85.94 72 LEU A CA 1
ATOM 555 C C . LEU A 1 72 ? 6.732 7.518 -3.538 1.00 85.94 72 LEU A C 1
ATOM 557 O O . LEU A 1 72 ? 7.673 7.189 -2.815 1.00 85.94 72 LEU A O 1
ATOM 561 N N . SER A 1 73 ? 5.475 7.594 -3.116 1.00 88.50 73 SER A N 1
ATOM 562 C CA . SER A 1 73 ? 5.074 7.233 -1.763 1.00 88.50 73 SER A CA 1
ATOM 563 C C . SER A 1 73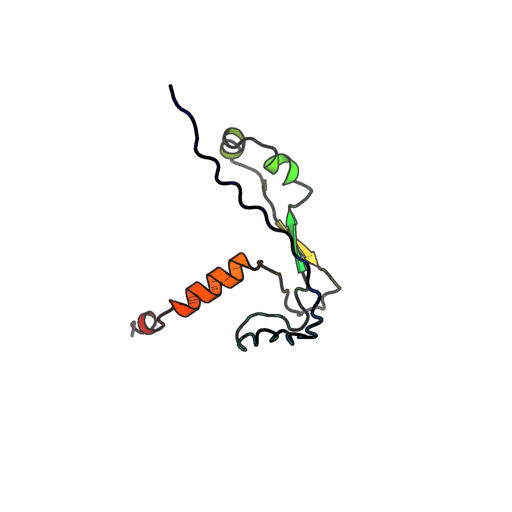 ? 3.814 6.381 -1.798 1.00 88.50 73 SER A C 1
ATOM 565 O O . SER A 1 73 ? 2.881 6.666 -2.553 1.00 88.50 73 SER A O 1
ATOM 567 N N . LEU A 1 74 ? 3.798 5.343 -0.970 1.00 90.62 74 LEU A N 1
ATOM 568 C CA . LEU A 1 74 ? 2.624 4.522 -0.715 1.00 90.62 74 LEU A CA 1
ATOM 569 C C . LEU A 1 74 ? 2.037 4.912 0.639 1.00 90.62 74 LEU A C 1
ATOM 571 O O . LEU A 1 74 ? 2.763 5.121 1.609 1.00 90.62 74 LEU A O 1
ATOM 575 N N . GLU A 1 75 ? 0.718 4.998 0.689 1.00 91.88 75 GLU A N 1
ATOM 576 C CA . GLU A 1 75 ? -0.053 5.249 1.898 1.00 91.88 75 GLU A CA 1
ATOM 577 C C . GLU A 1 75 ? -0.833 3.992 2.255 1.00 91.88 75 GLU A C 1
ATOM 579 O O . GLU A 1 75 ? -1.522 3.429 1.400 1.00 91.88 75 GLU A O 1
ATOM 584 N N . ALA A 1 76 ? -0.755 3.592 3.522 1.00 93.06 76 ALA A N 1
ATOM 585 C CA . ALA A 1 76 ? -1.694 2.647 4.102 1.00 93.06 76 ALA A CA 1
ATOM 586 C C . ALA A 1 76 ? -2.911 3.414 4.630 1.00 93.06 76 ALA A C 1
ATOM 588 O O . ALA A 1 76 ? -2.759 4.431 5.310 1.00 93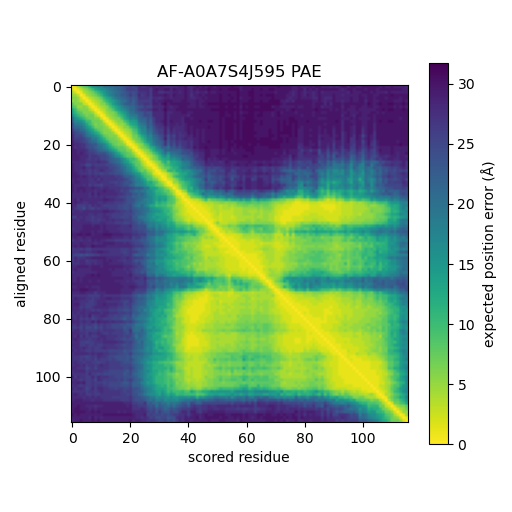.06 76 ALA A O 1
ATOM 589 N N . TYR A 1 77 ? -4.110 2.932 4.321 1.00 94.25 77 TYR A N 1
ATOM 590 C CA . TYR A 1 77 ? -5.357 3.477 4.846 1.00 94.25 77 TYR A CA 1
ATOM 591 C C . TYR A 1 77 ? -6.246 2.353 5.369 1.00 94.25 77 TYR A C 1
ATOM 593 O O . TYR A 1 77 ? -6.247 1.246 4.829 1.00 94.25 77 TYR A O 1
ATOM 601 N N . ALA A 1 78 ? -6.986 2.641 6.436 1.00 96.19 78 ALA A N 1
ATOM 602 C CA . ALA A 1 78 ? -7.852 1.667 7.080 1.00 96.19 78 ALA A CA 1
ATOM 603 C C . ALA A 1 78 ? -9.130 1.431 6.256 1.00 96.19 78 ALA A C 1
ATOM 605 O O . ALA A 1 78 ? -9.687 2.365 5.674 1.00 96.19 78 ALA A O 1
ATOM 606 N N . LEU A 1 79 ? -9.588 0.179 6.208 1.00 94.62 79 LEU A N 1
ATOM 607 C CA . LEU A 1 79 ? -10.841 -0.229 5.554 1.00 94.62 79 LEU A CA 1
ATOM 608 C C . LEU A 1 79 ? -12.037 -0.207 6.517 1.00 94.62 79 LEU A C 1
ATOM 610 O O . LEU A 1 79 ? -13.189 -0.191 6.088 1.00 94.62 79 LEU A O 1
ATOM 614 N N . ARG A 1 80 ? -11.747 -0.196 7.816 1.00 94.00 80 ARG A N 1
ATOM 615 C CA . ARG A 1 80 ? -12.679 -0.084 8.937 1.00 94.00 80 ARG A CA 1
ATOM 616 C C . ARG A 1 80 ? -11.958 0.573 10.112 1.00 94.00 80 ARG A C 1
ATOM 618 O O . ARG A 1 80 ? -10.750 0.786 10.037 1.00 94.00 80 ARG A O 1
ATOM 625 N N . ASP A 1 81 ? -12.672 0.847 11.194 1.00 96.19 81 ASP A N 1
ATOM 626 C CA . ASP A 1 81 ? -12.034 1.275 12.438 1.00 96.19 81 ASP A CA 1
ATOM 627 C C . ASP A 1 81 ? -11.095 0.171 12.961 1.00 96.19 81 ASP A C 1
ATOM 629 O O . ASP A 1 81 ? -11.400 -1.025 12.858 1.00 96.19 81 ASP A O 1
ATOM 633 N N . ILE A 1 82 ? -9.932 0.588 13.468 1.00 94.75 82 ILE A N 1
ATOM 634 C CA . ILE A 1 82 ? -8.869 -0.273 14.002 1.00 94.75 82 ILE A CA 1
ATOM 635 C C . ILE A 1 82 ? -8.632 0.150 15.451 1.00 94.75 82 ILE A C 1
ATOM 637 O O . ILE A 1 82 ? -8.411 1.335 15.719 1.00 94.75 82 ILE A O 1
ATOM 641 N N . GLU A 1 83 ? -8.704 -0.801 16.378 1.00 95.69 83 GLU A N 1
ATOM 642 C CA . GLU A 1 83 ? -8.520 -0.529 17.805 1.00 95.69 83 GLU A CA 1
ATOM 643 C C . GLU A 1 83 ? -7.037 -0.361 18.177 1.00 95.69 83 GLU A C 1
ATOM 645 O O . GLU A 1 83 ? -6.126 -0.820 17.484 1.00 95.69 83 GLU A O 1
ATOM 650 N N . GLU A 1 84 ? -6.767 0.307 19.301 1.00 96.31 84 GLU A N 1
ATOM 651 C CA . GLU A 1 84 ? -5.400 0.425 19.807 1.00 96.31 84 GLU A CA 1
ATOM 652 C C . GLU A 1 84 ? -4.842 -0.959 20.171 1.00 96.31 84 GLU A C 1
ATOM 654 O O . GLU A 1 84 ? -5.436 -1.703 20.949 1.00 96.31 84 GLU A O 1
ATOM 659 N N . GLY A 1 85 ? -3.676 -1.294 19.616 1.00 95.19 85 GLY A N 1
ATOM 660 C CA . GLY A 1 85 ? -3.043 -2.600 19.808 1.00 95.19 85 GLY A CA 1
ATOM 661 C C . GLY A 1 85 ? -3.539 -3.696 18.861 1.00 95.19 85 GLY A C 1
ATOM 662 O O . GLY A 1 85 ? -3.002 -4.801 18.910 1.00 95.19 85 GLY A O 1
ATOM 663 N N . GLU A 1 86 ? -4.505 -3.409 17.983 1.00 94.00 86 GLU A N 1
ATOM 664 C CA . GLU A 1 86 ? -4.903 -4.320 16.909 1.00 94.00 86 GLU A CA 1
ATOM 665 C C . GLU A 1 86 ? -3.804 -4.403 15.831 1.00 94.00 86 GLU A C 1
ATOM 667 O O . GLU A 1 86 ? -3.202 -3.397 15.446 1.00 94.00 86 GLU A O 1
ATOM 672 N N . GLU A 1 87 ? -3.530 -5.610 15.329 1.00 91.81 87 GLU A N 1
ATOM 673 C CA . GLU A 1 87 ? -2.582 -5.817 14.231 1.00 91.81 87 GLU A CA 1
ATOM 674 C C . GLU A 1 87 ? -3.163 -5.340 12.891 1.00 91.81 87 GLU A C 1
ATOM 676 O O . GLU A 1 87 ? -4.348 -5.512 12.606 1.00 91.81 87 GLU A O 1
ATOM 681 N N . VAL A 1 88 ? -2.317 -4.749 12.043 1.00 92.00 88 VAL A N 1
ATOM 682 C CA . VAL A 1 88 ? -2.706 -4.272 10.710 1.00 92.00 88 VAL A CA 1
ATOM 683 C C . VAL A 1 88 ? -2.394 -5.334 9.657 1.00 92.00 88 VAL A C 1
ATOM 685 O O . VAL A 1 88 ? -1.238 -5.706 9.465 1.00 92.00 88 VAL A O 1
ATOM 688 N N . TYR A 1 89 ? -3.420 -5.749 8.921 1.00 91.31 89 TYR A N 1
ATOM 689 C CA . TYR A 1 89 ? -3.357 -6.718 7.832 1.00 91.31 89 TYR A CA 1
ATOM 690 C C . TYR A 1 89 ? -3.620 -6.040 6.487 1.00 91.31 89 TYR A C 1
ATOM 692 O O . TYR A 1 89 ? -4.624 -5.343 6.311 1.00 91.31 89 TYR A O 1
ATOM 700 N N . VAL A 1 90 ? -2.733 -6.295 5.525 1.00 90.94 90 VAL A N 1
ATOM 701 C CA . VAL A 1 90 ? -2.812 -5.799 4.146 1.00 90.94 90 VAL A CA 1
ATOM 702 C C . VAL A 1 90 ? -2.772 -6.984 3.188 1.00 90.94 90 VAL A C 1
ATOM 704 O O . VAL A 1 90 ? -1.995 -7.915 3.381 1.00 90.94 90 VAL A O 1
ATOM 707 N N . ASP A 1 91 ? -3.588 -6.925 2.138 1.00 89.56 91 ASP A N 1
ATOM 708 C CA . ASP A 1 91 ? -3.540 -7.881 1.033 1.00 89.56 91 ASP A CA 1
ATOM 709 C C . ASP A 1 91 ? -2.381 -7.537 0.077 1.00 89.56 91 ASP A C 1
ATOM 711 O O . ASP A 1 91 ? -2.376 -6.486 -0.572 1.00 89.56 91 ASP A O 1
ATOM 715 N N . TYR A 1 92 ? -1.380 -8.420 0.006 1.00 87.19 92 TYR A N 1
ATOM 716 C CA . TYR A 1 92 ? -0.224 -8.294 -0.892 1.00 87.19 92 TYR A CA 1
ATOM 717 C C . TYR A 1 92 ? -0.508 -8.794 -2.321 1.00 87.19 92 TYR A C 1
ATOM 719 O O . TYR A 1 92 ? 0.317 -8.611 -3.222 1.00 87.19 92 TYR A O 1
ATOM 727 N N . GLY A 1 93 ? -1.680 -9.390 -2.541 1.00 87.25 93 GLY A N 1
ATOM 728 C CA . GLY A 1 93 ? -2.165 -9.912 -3.805 1.00 87.25 93 GLY A CA 1
ATOM 729 C C . GLY A 1 93 ? -1.742 -11.356 -4.082 1.00 87.25 93 GLY A C 1
ATOM 730 O O . GLY A 1 93 ? -0.693 -11.835 -3.648 1.00 87.25 93 GLY A O 1
ATOM 731 N N . ARG A 1 94 ? -2.533 -12.029 -4.927 1.00 85.19 94 ARG A N 1
ATOM 732 C CA . ARG A 1 94 ? -2.339 -13.443 -5.314 1.00 85.19 94 ARG A CA 1
ATOM 733 C C . ARG A 1 94 ? -0.955 -13.763 -5.880 1.00 85.19 94 ARG A C 1
ATOM 735 O O . ARG A 1 94 ? -0.471 -14.878 -5.731 1.00 85.19 94 ARG A O 1
ATOM 742 N N . GLY A 1 95 ? -0.319 -12.801 -6.549 1.00 87.25 95 GLY A N 1
ATOM 743 C CA . GLY A 1 95 ? 1.024 -12.994 -7.101 1.00 87.25 95 GLY A CA 1
ATOM 744 C C . GLY A 1 95 ? 2.083 -13.183 -6.014 1.00 87.25 95 GLY A C 1
ATOM 745 O O . GLY A 1 95 ? 2.992 -13.992 -6.179 1.00 87.25 95 GLY A O 1
ATOM 746 N N . TRP A 1 96 ? 1.949 -12.464 -4.895 1.00 88.38 96 TRP A N 1
ATOM 747 C CA . TRP A 1 96 ? 2.833 -12.636 -3.748 1.00 88.38 96 TRP A CA 1
ATOM 748 C C . TRP A 1 96 ? 2.562 -13.966 -3.041 1.00 88.38 96 TRP A C 1
ATOM 750 O O . TRP A 1 96 ? 3.510 -14.688 -2.749 1.00 88.38 96 TRP A O 1
ATOM 760 N N . GLU A 1 97 ? 1.289 -14.322 -2.838 1.00 85.19 97 GLU A N 1
ATOM 761 C CA . GLU A 1 97 ? 0.907 -15.613 -2.246 1.00 85.19 97 GLU A CA 1
ATOM 762 C C . GLU A 1 97 ? 1.472 -16.794 -3.034 1.00 85.19 97 GLU A C 1
ATOM 764 O O . GLU A 1 97 ? 2.112 -17.662 -2.449 1.00 85.19 97 GLU A O 1
ATOM 769 N N . GLY A 1 98 ? 1.302 -16.802 -4.360 1.00 89.06 98 GLY A N 1
ATOM 770 C CA . GLY A 1 98 ? 1.857 -17.852 -5.216 1.00 89.06 98 GLY A CA 1
ATOM 771 C C . GLY A 1 98 ? 3.373 -17.976 -5.059 1.00 89.06 98 GLY A C 1
ATOM 772 O O . GLY A 1 98 ? 3.878 -19.054 -4.765 1.00 89.06 98 GLY A O 1
ATOM 773 N N . ALA A 1 99 ? 4.094 -16.853 -5.139 1.00 89.56 99 ALA A N 1
ATOM 774 C CA . ALA A 1 99 ? 5.545 -16.842 -4.960 1.00 89.56 99 ALA A CA 1
ATOM 775 C C . ALA A 1 99 ? 5.984 -17.299 -3.555 1.00 89.56 99 ALA A C 1
ATOM 777 O O . ALA A 1 99 ? 7.064 -17.871 -3.398 1.00 89.56 99 ALA A O 1
ATOM 778 N N . TRP A 1 100 ? 5.171 -17.039 -2.529 1.00 88.06 100 TRP A N 1
ATOM 779 C CA . TRP A 1 100 ? 5.423 -17.504 -1.171 1.00 88.06 100 TRP A CA 1
ATOM 780 C C . TRP A 1 100 ? 5.251 -19.021 -1.043 1.00 88.06 100 TRP A C 1
ATOM 782 O O . TRP A 1 100 ? 6.104 -19.676 -0.445 1.00 88.06 100 TRP A O 1
ATOM 792 N N . TYR A 1 101 ? 4.207 -19.598 -1.638 1.00 88.31 101 TYR A N 1
ATOM 793 C CA . TYR A 1 101 ? 4.038 -21.053 -1.663 1.00 88.31 101 TYR A CA 1
ATOM 794 C C . TYR A 1 101 ? 5.164 -21.740 -2.434 1.00 88.31 101 TYR A C 1
ATOM 796 O O . TYR A 1 101 ? 5.788 -22.649 -1.889 1.00 88.31 101 TYR A O 1
ATOM 804 N N . ASP A 1 102 ? 5.513 -21.234 -3.621 1.00 91.19 102 ASP A N 1
ATOM 805 C CA . ASP A 1 102 ? 6.650 -21.732 -4.405 1.00 91.19 102 ASP A CA 1
ATOM 806 C C . ASP A 1 102 ? 7.949 -21.708 -3.578 1.00 91.19 102 ASP A C 1
ATOM 808 O O . ASP A 1 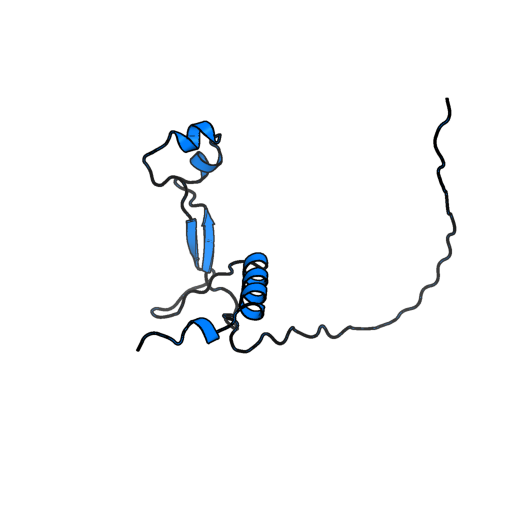102 ? 8.759 -22.640 -3.600 1.00 91.19 102 ASP A O 1
ATOM 812 N N . HIS A 1 103 ? 8.153 -20.630 -2.813 1.00 88.19 103 HIS A N 1
ATOM 813 C CA . HIS A 1 103 ? 9.289 -20.500 -1.911 1.00 88.19 103 HIS A CA 1
ATOM 814 C C . HIS A 1 103 ? 9.280 -21.569 -0.814 1.00 88.19 103 HIS A C 1
ATOM 816 O O . HIS A 1 103 ? 10.316 -22.191 -0.584 1.00 88.19 103 HIS A O 1
ATOM 822 N N . LEU A 1 104 ? 8.141 -21.788 -0.151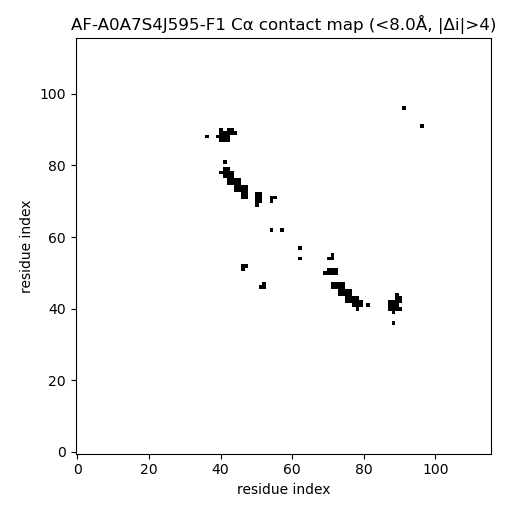 1.00 89.50 104 LEU A N 1
ATOM 823 C CA . LEU A 1 104 ? 7.997 -22.779 0.917 1.00 89.50 104 LEU A CA 1
ATOM 824 C C . LEU A 1 104 ? 8.207 -24.211 0.420 1.00 89.50 104 LEU A C 1
ATOM 826 O O . LEU A 1 104 ? 8.877 -24.989 1.097 1.00 89.50 104 LEU A O 1
ATOM 830 N N . GLU A 1 105 ? 7.695 -24.552 -0.763 1.00 88.94 105 GLU A N 1
ATOM 831 C CA . GLU A 1 105 ? 7.912 -25.865 -1.380 1.00 88.94 105 GLU A CA 1
ATOM 832 C C . GLU A 1 105 ? 9.399 -26.129 -1.651 1.00 88.94 105 GLU A C 1
ATOM 834 O O . GLU A 1 105 ? 9.902 -27.236 -1.438 1.00 88.94 105 GLU A O 1
ATOM 839 N N . GLY A 1 106 ? 10.128 -25.097 -2.083 1.00 85.12 106 GLY A N 1
ATOM 840 C CA . GLY A 1 106 ? 11.570 -25.160 -2.309 1.00 85.12 106 GLY A CA 1
ATOM 841 C C . GLY A 1 106 ? 12.426 -24.980 -1.050 1.00 85.12 106 GLY A C 1
ATOM 842 O O . GLY A 1 106 ? 13.650 -25.153 -1.111 1.00 85.12 106 GLY A O 1
ATOM 843 N N . TRP A 1 107 ? 11.834 -24.615 0.090 1.00 86.56 107 TRP A N 1
ATOM 844 C CA . TRP A 1 107 ? 12.578 -24.227 1.286 1.00 86.56 107 TRP A CA 1
ATOM 845 C C . TRP A 1 107 ? 13.094 -25.446 2.057 1.00 86.56 107 TRP A C 1
ATOM 847 O O . TRP A 1 107 ? 12.357 -26.156 2.739 1.00 86.56 107 TRP A O 1
ATOM 857 N N . ASN A 1 108 ? 14.410 -25.672 2.018 1.00 79.06 108 ASN A N 1
ATOM 858 C CA . ASN A 1 108 ? 15.060 -26.721 2.803 1.00 79.06 108 ASN A CA 1
ATOM 859 C C . ASN A 1 108 ? 15.720 -26.138 4.063 1.00 79.06 108 ASN A C 1
ATOM 861 O O . ASN A 1 108 ? 16.829 -25.601 4.017 1.00 79.06 108 ASN A O 1
ATOM 865 N N . ALA A 1 109 ? 15.061 -26.300 5.212 1.00 67.94 109 ALA A N 1
ATOM 866 C CA . ALA A 1 109 ? 15.505 -25.780 6.510 1.00 67.94 109 ALA A CA 1
ATOM 867 C C . ALA A 1 109 ? 16.878 -26.311 6.992 1.00 67.94 109 ALA A C 1
ATOM 869 O O . ALA A 1 109 ? 17.466 -25.749 7.916 1.00 67.94 109 ALA A O 1
ATOM 870 N N . ARG A 1 110 ? 17.449 -27.348 6.355 1.00 61.19 110 ARG A N 1
ATOM 871 C CA . ARG A 1 110 ? 18.741 -27.957 6.744 1.00 61.19 110 ARG A CA 1
ATOM 872 C C . ARG A 1 110 ? 19.970 -27.053 6.548 1.00 61.19 110 ARG A C 1
ATOM 874 O O . ARG A 1 110 ? 21.067 -27.452 6.926 1.00 61.19 110 ARG A O 1
ATOM 881 N N . GLY A 1 111 ? 19.818 -25.857 5.975 1.00 57.12 111 GLY A N 1
ATOM 882 C CA . GLY A 1 111 ? 20.881 -24.846 5.891 1.00 57.12 111 GLY A CA 1
ATOM 883 C C . GLY A 1 111 ? 21.001 -23.918 7.110 1.00 57.12 111 GLY A C 1
ATOM 884 O O . GLY A 1 111 ? 21.992 -23.198 7.209 1.00 57.12 111 GLY A O 1
ATOM 885 N N . ALA A 1 112 ? 20.021 -23.915 8.023 1.00 56.59 112 ALA A N 1
ATOM 886 C CA . ALA A 1 112 ? 19.969 -22.979 9.153 1.00 56.59 112 ALA A CA 1
ATOM 887 C C . ALA A 1 112 ? 20.730 -23.462 10.405 1.00 56.59 112 ALA A C 1
ATOM 889 O O . ALA A 1 112 ? 21.118 -22.651 11.243 1.00 56.59 112 ALA A O 1
ATOM 890 N N . GLU A 1 113 ? 21.014 -24.761 10.514 1.00 54.47 113 GLU A N 1
ATOM 891 C CA . GLU A 1 113 ? 21.789 -25.340 11.615 1.00 54.47 113 GLU A CA 1
ATOM 892 C C . GLU A 1 113 ? 23.227 -25.616 11.174 1.00 54.47 113 GLU A C 1
ATOM 894 O O . GLU A 1 113 ? 23.537 -26.706 10.708 1.00 54.47 113 GLU A O 1
ATOM 899 N N . ARG A 1 114 ? 24.120 -24.631 11.306 1.00 55.53 114 ARG A N 1
ATOM 900 C CA . ARG A 1 114 ? 25.544 -24.846 11.634 1.00 55.53 114 ARG A CA 1
ATOM 901 C C . ARG A 1 114 ? 26.222 -23.505 11.882 1.00 55.53 114 ARG A C 1
ATOM 903 O O . ARG A 1 114 ? 26.806 -22.951 10.955 1.00 55.53 114 ARG A O 1
ATOM 910 N N . LYS A 1 115 ? 26.189 -23.039 13.132 1.00 49.56 115 LYS A N 1
ATOM 911 C CA . LYS A 1 115 ? 27.289 -22.324 13.805 1.00 49.56 115 LYS A CA 1
ATOM 912 C C . LYS A 1 115 ? 27.113 -22.487 15.320 1.00 49.56 115 LYS A C 1
ATOM 914 O O . LYS A 1 115 ? 26.505 -21.632 15.954 1.00 49.56 115 LYS A O 1
ATOM 919 N N . GLU A 1 116 ? 27.620 -23.594 15.856 1.00 49.31 116 GLU A N 1
ATOM 920 C CA . GLU A 1 116 ? 28.168 -23.624 17.222 1.00 49.31 116 GLU A CA 1
ATOM 921 C C . GLU A 1 116 ? 29.687 -23.462 17.125 1.00 49.31 116 GLU A C 1
ATOM 923 O O . GLU A 1 116 ? 30.270 -24.033 16.167 1.00 49.31 116 GLU A O 1
#

Sequence (116 aa):
ERTETIVSLSSDDDDDDDDDGAEEGIEPEYPAWTPHCPAGPNAALRWSSTTTSEWLSLPLPELRRRRSGQGLSLEAYALRDIEEGEEVYVDYGRGWEGAWYDHLEGWNARGAERKE

Radius of gyration: 26.21 Å; Cα contacts (8 Å, |Δi|>4): 62; chains: 1; bounding box: 58×46×76 Å

Solvent-accessible surface area (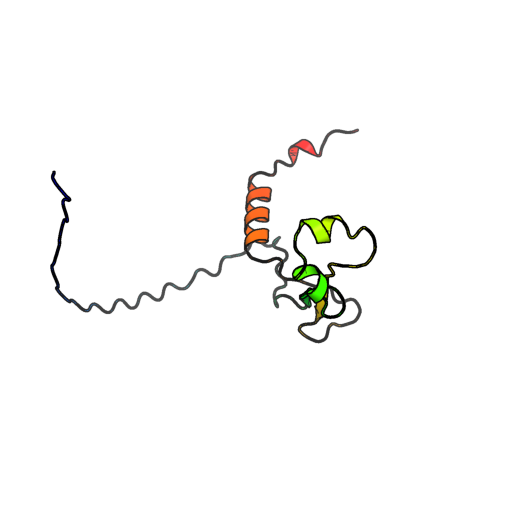backbone atoms only — not comparable to full-atom values): 8192 Å² total; per-residue (Å²): 136,87,83,88,87,83,84,86,83,87,78,90,81,89,80,92,76,94,74,91,72,80,72,73,71,76,71,77,79,70,60,96,81,60,93,65,55,96,83,55,58,46,29,45,79,43,74,32,82,88,44,20,62,67,52,74,70,48,57,69,76,57,55,73,66,60,86,77,78,84,40,81,45,77,38,81,44,68,76,54,93,77,60,93,91,59,85,87,37,63,79,79,49,70,72,50,54,51,55,48,50,58,46,57,77,68,56,67,72,80,76,75,78,80,85,131

Foldseek 3Di:
DDDDDDDDDDDDDDDDDDDPPPPPPPPPPPPPPPPAPPVHFQKEKDWDPPAAVVLVPDDPVVNVVPPDDPHTDMDIDGPDDADVPGDGGYDPDPVVVVVVVVCVVVDDPVVVDDDD